Protein AF-A0A8S4A4M2-F1 (afdb_monomer)

Mean predicted aligned error: 7.53 Å

Foldseek 3Di:
DDDDDDDDPVLVVQLVVLLVVLVVCLCVVFLVVLLVVLLVVLVVVCVVVPPDPDDPVVVVVVNVVSSVVSSVVSRVRSCVVCVVVSLVSSCVVVVPDPSVVVSVVVVVVD

Secondary structure (DSSP, 8-state):
-PPPPP---HHHHHHHHHHHHHHHHHIIIIIHHHHHHHHHHHHHHHHHTTT----HHHHHHHHHHHHHHHHHHHHHHHHHHHHHHHHHHHHHHSTTSHHHHHHHHHHHH-

pLDDT: mean 86.01, std 10.33, range [56.69, 96.62]

Radius of gyration: 21.7 Å; Cα contacts (8 Å, |Δi|>4): 72; chains: 1; bounding box: 75×23×52 Å

Sequence (110 aa):
MTPPPPVVNTDSIREAEVLGEIAVEGLYKYGLPSMILCIGATFLMRRRVAGFTATRAERFILSAMHYYAASDIGFNLGMKIYEPTFEQKVVERIPNSDYAKIIRESRRFG

Solvent-accessible surface area (backbone atoms only — not comparable to full-atom values): 6123 Å² total; per-residue (Å²): 135,82,80,79,79,82,82,75,64,62,68,64,52,53,51,51,51,53,50,49,53,53,51,52,48,43,38,67,72,26,19,52,52,31,17,51,51,34,34,52,51,51,54,55,50,52,67,74,61,78,75,77,94,62,55,75,66,55,51,49,53,57,46,52,54,51,45,52,52,21,35,52,53,12,29,54,52,16,44,65,70,35,45,67,58,53,54,51,49,42,38,70,77,42,58,85,40,70,68,25,48,52,56,54,49,51,66,72,78,103

Organism: NCBI:txid100452

Structure (mmCIF, N/CA/C/O backbone):
data_AF-A0A8S4A4M2-F1
#
_entry.id   AF-A0A8S4A4M2-F1
#
loop_
_atom_site.group_PDB
_atom_site.id
_atom_site.type_symbol
_atom_site.label_atom_id
_atom_site.label_alt_id
_atom_site.label_comp_id
_atom_site.label_asym_id
_atom_site.label_entity_id
_atom_site.label_seq_id
_atom_site.pdbx_PDB_ins_code
_atom_site.Cartn_x
_atom_site.Cartn_y
_atom_site.Cartn_z
_atom_site.occupancy
_atom_site.B_iso_or_equiv
_atom_site.auth_seq_id
_atom_site.auth_comp_id
_atom_site.auth_asym_id
_atom_site.auth_atom_id
_atom_site.pdbx_PDB_model_num
ATOM 1 N N . MET A 1 1 ? -50.702 -9.800 -0.164 1.00 64.06 1 MET A N 1
ATOM 2 C CA . MET A 1 1 ? -49.743 -9.405 0.889 1.00 64.06 1 MET A CA 1
ATOM 3 C C . MET A 1 1 ? -48.450 -9.033 0.193 1.00 64.06 1 MET A C 1
ATOM 5 O O . MET A 1 1 ? -47.920 -9.868 -0.527 1.00 64.06 1 MET A O 1
ATOM 9 N N . THR A 1 2 ? -48.003 -7.787 0.301 1.00 61.62 2 THR A N 1
ATOM 10 C CA . THR A 1 2 ? -46.679 -7.382 -0.189 1.00 61.62 2 THR A CA 1
ATOM 11 C C . THR A 1 2 ? -45.618 -7.859 0.802 1.00 61.62 2 THR A C 1
ATOM 13 O O . THR A 1 2 ? -45.845 -7.725 2.008 1.00 61.62 2 THR A O 1
ATOM 16 N N . PRO A 1 3 ? -44.496 -8.438 0.340 1.00 69.75 3 PRO A N 1
ATOM 17 C CA . PRO A 1 3 ? -43.414 -8.824 1.234 1.00 69.75 3 PRO A CA 1
ATOM 18 C C . PRO A 1 3 ? -42.870 -7.586 1.967 1.00 69.75 3 PRO A C 1
ATOM 20 O O . PRO A 1 3 ? -42.884 -6.489 1.396 1.00 69.75 3 PRO A O 1
ATOM 23 N N . PRO A 1 4 ? -42.424 -7.735 3.227 1.00 69.81 4 PRO A N 1
ATOM 24 C CA . PRO A 1 4 ? -41.806 -6.637 3.953 1.00 69.81 4 PRO A CA 1
ATOM 25 C C . PRO A 1 4 ? -40.563 -6.145 3.195 1.00 69.81 4 PRO A C 1
ATOM 27 O O . PRO A 1 4 ? -39.881 -6.950 2.550 1.00 69.81 4 PRO A O 1
ATOM 30 N N . PRO A 1 5 ? -40.267 -4.834 3.243 1.00 72.00 5 PRO A N 1
ATOM 31 C CA . PRO A 1 5 ? -39.071 -4.297 2.616 1.00 72.00 5 PRO A CA 1
ATOM 32 C C . PRO A 1 5 ? -37.821 -4.968 3.208 1.00 72.00 5 PRO A C 1
ATOM 34 O O . PRO A 1 5 ? -37.808 -5.295 4.399 1.00 72.00 5 PRO A O 1
ATOM 37 N N . PRO A 1 6 ? -36.774 -5.191 2.396 1.00 70.12 6 PRO A N 1
ATOM 38 C CA . PRO A 1 6 ? -35.538 -5.782 2.880 1.00 70.12 6 PRO A CA 1
ATOM 39 C C . PRO A 1 6 ? -34.948 -4.905 3.986 1.00 70.12 6 PRO A C 1
ATOM 41 O O . PRO A 1 6 ? -34.776 -3.697 3.818 1.00 70.12 6 PRO A O 1
ATOM 44 N N . VAL A 1 7 ? -34.645 -5.524 5.127 1.00 66.25 7 VAL A N 1
ATOM 45 C CA . VAL A 1 7 ? -33.957 -4.862 6.236 1.00 66.25 7 VAL A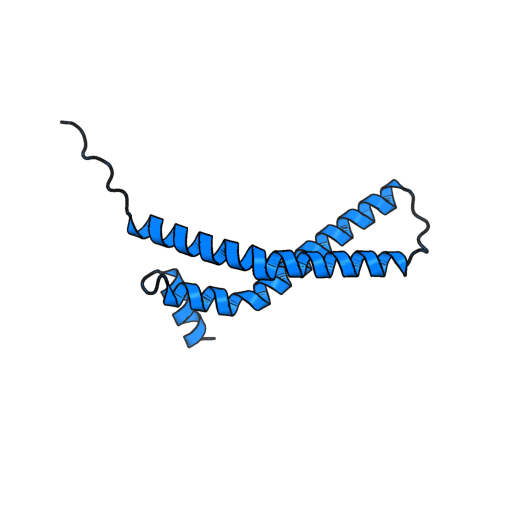 CA 1
ATOM 46 C C . VAL A 1 7 ? -32.514 -4.636 5.799 1.00 66.25 7 VAL A C 1
ATOM 48 O O . VAL A 1 7 ? -31.709 -5.565 5.761 1.00 66.25 7 VAL A O 1
ATOM 51 N N . VAL A 1 8 ? -32.198 -3.405 5.407 1.00 65.94 8 VAL A N 1
ATOM 52 C CA . VAL A 1 8 ? -30.827 -3.000 5.098 1.00 65.94 8 VAL A CA 1
ATOM 53 C C . VAL A 1 8 ? -30.054 -2.946 6.413 1.00 65.94 8 VAL A C 1
ATOM 55 O O . VAL A 1 8 ? -30.394 -2.168 7.301 1.00 65.94 8 VAL A O 1
ATOM 58 N N . ASN A 1 9 ? -29.030 -3.789 6.554 1.00 70.75 9 ASN A N 1
ATOM 59 C CA . ASN A 1 9 ? -28.175 -3.807 7.737 1.00 70.75 9 ASN A CA 1
ATOM 60 C C . ASN A 1 9 ? -27.224 -2.597 7.706 1.00 70.75 9 ASN A C 1
ATOM 62 O O . ASN A 1 9 ? -26.128 -2.655 7.147 1.00 70.75 9 ASN A O 1
ATOM 66 N N . THR A 1 10 ? -27.672 -1.486 8.285 1.00 72.50 10 THR A N 1
ATOM 67 C CA . THR A 1 10 ? -26.965 -0.199 8.306 1.00 72.50 10 THR A CA 1
ATOM 68 C C . THR A 1 10 ? -25.591 -0.260 8.971 1.00 72.50 10 THR A C 1
ATOM 70 O O . THR A 1 10 ? -24.698 0.485 8.575 1.00 72.50 10 THR A O 1
ATOM 73 N N . ASP A 1 11 ? -25.385 -1.175 9.919 1.00 74.88 11 ASP A N 1
ATOM 74 C CA . ASP A 1 11 ? -24.106 -1.317 10.621 1.00 74.88 11 ASP A CA 1
ATOM 75 C C . ASP A 1 11 ? -23.023 -1.881 9.696 1.00 74.88 11 ASP A C 1
ATOM 77 O O . ASP A 1 11 ? -21.906 -1.367 9.665 1.00 74.88 11 ASP A O 1
ATOM 81 N N . SER A 1 12 ? -23.378 -2.859 8.857 1.00 80.19 12 SER A N 1
ATOM 82 C CA . SER A 1 12 ? -22.450 -3.430 7.870 1.00 80.19 12 SER A CA 1
ATOM 83 C C . SER A 1 12 ? -22.015 -2.424 6.796 1.00 80.19 12 SER A C 1
ATOM 85 O O . SER A 1 12 ? -20.869 -2.440 6.348 1.00 80.19 12 SER A O 1
ATOM 87 N N . ILE A 1 13 ? -22.911 -1.506 6.416 1.00 85.19 13 ILE A N 1
ATOM 88 C CA . ILE A 1 13 ? -22.612 -0.433 5.460 1.00 85.19 13 ILE A CA 1
ATOM 89 C C . ILE A 1 13 ? -21.639 0.560 6.093 1.00 85.19 13 ILE A C 1
ATOM 91 O O . ILE A 1 13 ? -20.616 0.886 5.494 1.00 85.19 13 ILE A O 1
ATOM 95 N N . ARG A 1 14 ? -21.906 0.968 7.339 1.00 86.75 14 ARG A N 1
ATOM 96 C CA . ARG A 1 14 ? -21.039 1.884 8.086 1.00 86.75 14 ARG A CA 1
ATOM 97 C C . ARG A 1 14 ? -19.631 1.316 8.278 1.00 86.75 14 ARG A C 1
ATOM 99 O O . ARG A 1 14 ? -18.651 2.050 8.184 1.00 86.75 14 ARG A O 1
ATOM 106 N N . GLU A 1 15 ? -19.509 0.018 8.556 1.00 89.62 15 GLU A N 1
ATOM 107 C CA . GLU A 1 15 ? -18.206 -0.645 8.672 1.00 89.62 15 GLU A CA 1
ATOM 108 C C . GLU A 1 15 ? -17.429 -0.625 7.352 1.00 89.62 15 GLU A C 1
ATOM 110 O O . GLU A 1 15 ? -16.244 -0.285 7.346 1.00 89.62 15 GLU A O 1
ATOM 115 N N . ALA A 1 16 ? -18.093 -0.928 6.233 1.00 90.00 16 ALA A N 1
ATOM 116 C CA . ALA A 1 16 ? -17.478 -0.890 4.910 1.00 90.00 16 ALA A CA 1
ATOM 117 C C . ALA A 1 16 ? -17.017 0.525 4.521 1.00 90.00 16 ALA A C 1
ATOM 119 O O . ALA A 1 16 ? -15.921 0.682 3.983 1.00 90.00 16 ALA A O 1
ATOM 120 N N . GLU A 1 17 ? -17.809 1.553 4.833 1.00 93.81 17 GLU A N 1
ATOM 121 C CA . GLU A 1 17 ? -17.440 2.956 4.612 1.00 93.81 17 GLU A CA 1
ATOM 122 C C . GLU A 1 17 ? -16.187 3.337 5.404 1.00 93.81 17 GLU A C 1
ATOM 124 O O . GLU A 1 17 ? -15.226 3.856 4.836 1.00 93.81 17 GLU A O 1
ATOM 129 N N . VAL A 1 18 ? -16.147 3.007 6.699 1.00 93.69 18 VAL A N 1
ATOM 130 C CA . VAL A 1 18 ? -14.983 3.286 7.550 1.00 93.69 18 VAL A CA 1
ATOM 131 C C . VAL A 1 18 ? -13.736 2.562 7.040 1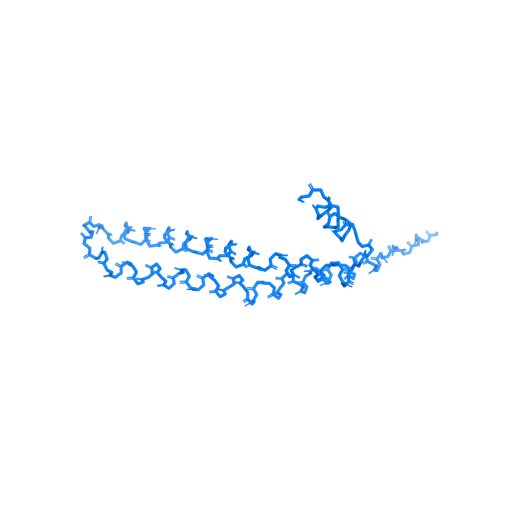.00 93.69 18 VAL A C 1
ATOM 133 O O . VAL A 1 18 ? -12.667 3.169 6.971 1.00 93.69 18 VAL A O 1
ATOM 136 N N . LEU A 1 19 ? -13.849 1.287 6.659 1.00 93.31 19 LEU A N 1
ATOM 137 C CA . LEU A 1 19 ? -12.734 0.537 6.075 1.00 93.31 19 LEU A CA 1
ATOM 138 C C . LEU A 1 19 ? -12.268 1.153 4.754 1.00 93.31 19 LEU A C 1
ATOM 140 O O . LEU A 1 19 ? -11.063 1.279 4.537 1.00 93.31 19 LEU A O 1
ATOM 144 N N . GLY A 1 20 ? -13.205 1.577 3.906 1.00 94.81 20 GLY A N 1
ATOM 145 C CA . GLY A 1 20 ? -12.918 2.272 2.656 1.00 94.81 20 GLY A CA 1
ATOM 146 C C . GLY A 1 20 ? -12.138 3.563 2.886 1.00 94.81 20 GLY A C 1
ATOM 147 O O . GLY A 1 20 ? -11.104 3.773 2.259 1.00 94.81 20 GLY A O 1
ATOM 148 N N . GLU A 1 21 ? -12.565 4.396 3.833 1.00 96.62 21 GLU A N 1
ATOM 149 C CA . GLU A 1 21 ? -11.858 5.631 4.182 1.00 96.62 21 GLU A CA 1
ATOM 150 C C . GLU A 1 21 ? -10.436 5.374 4.693 1.00 96.62 21 GLU A C 1
ATOM 152 O O . GLU A 1 21 ? -9.492 6.036 4.256 1.00 96.62 21 GLU A O 1
ATOM 157 N N . ILE A 1 22 ? -10.269 4.404 5.601 1.00 95.06 22 ILE A N 1
ATOM 158 C CA . ILE A 1 22 ? -8.956 4.031 6.143 1.00 95.06 22 ILE A CA 1
ATOM 159 C C . ILE A 1 22 ? -8.058 3.522 5.000 1.00 95.06 22 ILE A C 1
ATOM 161 O O . ILE A 1 22 ? -6.922 3.973 4.856 1.00 95.06 22 ILE A O 1
ATOM 165 N N . ALA A 1 23 ? -8.567 2.638 4.139 1.00 93.50 23 ALA A N 1
ATOM 166 C CA . ALA A 1 23 ? -7.815 2.098 3.008 1.00 93.50 23 ALA A CA 1
ATOM 167 C C . ALA A 1 23 ? -7.396 3.189 2.007 1.00 93.50 23 ALA A C 1
ATOM 169 O O . ALA A 1 23 ? -6.238 3.230 1.584 1.00 93.50 23 ALA A O 1
ATOM 170 N N . VAL A 1 24 ? -8.308 4.104 1.666 1.00 95.62 24 VAL A N 1
ATOM 171 C CA . VAL A 1 24 ? -8.033 5.244 0.780 1.00 95.62 24 VAL A CA 1
ATOM 172 C C . VAL A 1 24 ? -6.962 6.153 1.381 1.00 95.62 24 VAL A C 1
ATOM 174 O O . VAL A 1 24 ? -6.036 6.570 0.683 1.00 95.62 24 VAL A O 1
ATOM 177 N N . GLU A 1 25 ? -7.027 6.423 2.683 1.00 94.62 25 GLU A N 1
ATOM 178 C CA . GLU A 1 25 ? -5.989 7.184 3.371 1.00 94.62 25 GLU A CA 1
ATOM 179 C C . GLU A 1 25 ? -4.619 6.487 3.297 1.00 94.62 25 GLU A C 1
ATOM 181 O O . GLU A 1 25 ? -3.619 7.138 2.983 1.00 94.62 25 GLU A O 1
ATOM 186 N N . GLY A 1 26 ? -4.571 5.175 3.545 1.00 93.38 26 GLY A N 1
ATOM 187 C CA . GLY A 1 26 ? -3.358 4.362 3.425 1.00 93.38 26 GLY A CA 1
ATOM 188 C C . GLY A 1 26 ? -2.740 4.419 2.031 1.00 93.38 26 GLY A C 1
ATOM 189 O O . GLY A 1 26 ? -1.537 4.657 1.880 1.00 93.38 26 GLY A O 1
ATOM 190 N N . LEU A 1 27 ? -3.581 4.288 1.004 1.00 94.19 27 LEU A N 1
ATOM 191 C CA . LEU A 1 27 ? -3.175 4.395 -0.392 1.00 94.19 27 LEU A CA 1
ATOM 192 C C . LEU A 1 27 ? -2.539 5.760 -0.687 1.00 94.19 27 LEU A C 1
ATOM 194 O O . LEU A 1 27 ? -1.434 5.810 -1.226 1.00 94.19 27 LEU A O 1
ATOM 198 N N . TYR A 1 28 ? -3.199 6.861 -0.320 1.00 94.69 28 TYR A N 1
ATOM 199 C CA . TYR A 1 28 ? -2.715 8.205 -0.649 1.00 94.69 28 TYR A CA 1
ATOM 200 C C . TYR A 1 28 ? -1.494 8.637 0.162 1.00 94.69 28 TYR A C 1
ATOM 202 O O . TYR A 1 28 ? -0.619 9.314 -0.378 1.00 94.69 28 TYR A O 1
ATOM 210 N N . LYS A 1 29 ? -1.421 8.276 1.446 1.00 94.19 29 LYS A N 1
ATOM 211 C CA . LYS A 1 29 ? -0.347 8.743 2.336 1.00 94.19 29 LYS A CA 1
ATOM 212 C C . LYS A 1 29 ? 0.893 7.855 2.324 1.00 94.19 29 LYS A C 1
ATOM 214 O O . LYS A 1 29 ? 1.976 8.361 2.601 1.00 94.19 29 LYS A O 1
ATOM 219 N N . TYR A 1 30 ? 0.753 6.568 2.006 1.00 94.38 30 TYR A N 1
ATOM 220 C CA . TYR A 1 30 ? 1.851 5.604 2.122 1.00 94.38 30 TYR A CA 1
ATOM 221 C C . TYR A 1 30 ? 2.073 4.807 0.838 1.00 94.38 30 TYR A C 1
ATOM 223 O O . TYR A 1 30 ? 3.194 4.777 0.335 1.00 94.38 30 TYR A O 1
ATOM 231 N N . GLY A 1 31 ? 1.020 4.204 0.277 1.00 92.56 31 GLY A N 1
ATOM 232 C CA . GLY A 1 31 ? 1.127 3.356 -0.914 1.00 92.56 31 GLY A CA 1
ATOM 233 C C . GLY A 1 31 ? 1.677 4.104 -2.132 1.00 92.56 31 GLY A C 1
ATOM 234 O O . GLY A 1 31 ? 2.764 3.793 -2.619 1.00 92.56 31 GLY A O 1
ATOM 235 N N . LEU A 1 32 ? 0.958 5.130 -2.601 1.00 93.50 32 LEU A N 1
ATOM 236 C CA . LEU A 1 32 ? 1.340 5.909 -3.784 1.00 93.50 32 LEU A CA 1
ATOM 237 C C . LEU A 1 32 ? 2.690 6.631 -3.619 1.00 93.50 32 LEU A C 1
ATOM 239 O O . LEU A 1 32 ? 3.507 6.543 -4.539 1.00 93.50 32 LEU A O 1
ATOM 243 N N . PRO A 1 33 ? 2.997 7.298 -2.486 1.00 94.69 33 PRO A N 1
ATOM 244 C CA . PRO A 1 33 ? 4.308 7.918 -2.298 1.00 94.69 33 PRO A CA 1
ATOM 245 C C . PRO A 1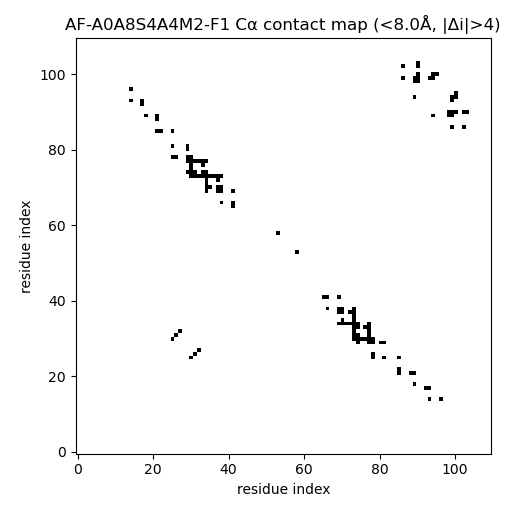 33 ? 5.466 6.917 -2.367 1.00 94.69 33 PRO A C 1
ATOM 247 O O . PRO A 1 33 ? 6.446 7.172 -3.069 1.00 94.69 33 PRO A O 1
ATOM 250 N N . SER A 1 34 ? 5.349 5.758 -1.714 1.00 93.44 34 SER A N 1
ATOM 251 C CA . SER A 1 34 ? 6.392 4.727 -1.765 1.00 93.44 34 SER A CA 1
ATOM 252 C C . SER A 1 34 ? 6.548 4.128 -3.165 1.00 93.44 34 SER A C 1
ATOM 254 O O . SER A 1 34 ? 7.676 3.911 -3.611 1.00 93.44 34 SER A O 1
ATOM 256 N N . MET A 1 35 ? 5.450 3.942 -3.909 1.00 94.00 35 MET A N 1
ATOM 257 C CA . MET A 1 35 ? 5.507 3.560 -5.328 1.00 94.00 35 MET A CA 1
ATOM 258 C C . MET A 1 35 ? 6.294 4.580 -6.158 1.00 94.00 35 MET A C 1
ATOM 260 O O . MET A 1 35 ? 7.193 4.199 -6.907 1.00 94.00 35 MET A O 1
ATOM 264 N N . ILE A 1 36 ? 5.986 5.874 -6.014 1.00 93.75 36 ILE A N 1
ATOM 265 C CA . ILE A 1 36 ? 6.661 6.958 -6.743 1.00 93.75 36 ILE A CA 1
ATOM 266 C C . ILE A 1 36 ? 8.159 6.976 -6.419 1.00 93.75 36 ILE A C 1
ATOM 268 O O . ILE A 1 36 ? 8.980 7.102 -7.330 1.00 93.75 36 ILE A O 1
ATOM 272 N N . LEU A 1 37 ? 8.526 6.801 -5.146 1.00 93.00 37 LEU A N 1
ATOM 273 C CA . LEU A 1 37 ? 9.922 6.738 -4.710 1.00 93.00 37 LEU A CA 1
ATOM 274 C C . LEU A 1 37 ? 10.674 5.570 -5.360 1.00 93.00 37 LEU A C 1
ATOM 276 O O . LEU A 1 37 ? 11.739 5.780 -5.948 1.00 93.00 37 LEU A O 1
ATOM 280 N N . CYS A 1 38 ? 10.120 4.356 -5.308 1.00 91.81 38 CYS A N 1
ATOM 281 C CA . CYS A 1 38 ? 10.743 3.177 -5.911 1.00 91.81 38 CYS A CA 1
ATOM 282 C C . CYS A 1 38 ? 10.861 3.311 -7.434 1.00 91.81 38 CYS A C 1
ATOM 284 O O . CYS A 1 38 ? 11.926 3.055 -7.995 1.00 91.81 38 CYS A O 1
ATOM 286 N N . ILE A 1 39 ? 9.810 3.791 -8.103 1.00 90.94 39 ILE A N 1
ATOM 287 C CA . ILE A 1 39 ? 9.823 4.063 -9.544 1.00 90.94 39 ILE A CA 1
ATOM 288 C C . ILE A 1 39 ? 10.911 5.091 -9.908 1.00 90.94 39 ILE A C 1
ATOM 290 O O . ILE A 1 39 ? 11.665 4.893 -10.868 1.00 90.94 39 ILE A O 1
ATOM 294 N N . GLY A 1 40 ? 11.025 6.178 -9.140 1.00 87.31 40 GLY A N 1
ATOM 295 C CA . GLY A 1 40 ? 12.052 7.201 -9.332 1.00 87.31 40 GLY A CA 1
ATOM 296 C C . GLY A 1 40 ? 13.469 6.646 -9.162 1.00 87.31 40 GLY A C 1
ATOM 297 O O . GLY A 1 40 ? 14.342 6.910 -9.993 1.00 87.31 40 GLY A O 1
ATOM 298 N N . ALA A 1 41 ? 13.688 5.812 -8.141 1.00 86.56 41 ALA A N 1
ATOM 299 C CA . ALA A 1 41 ? 14.963 5.133 -7.917 1.00 86.56 41 ALA A CA 1
ATOM 300 C C . ALA A 1 41 ? 15.334 4.227 -9.102 1.00 86.56 41 ALA A C 1
ATOM 302 O O . ALA A 1 41 ? 16.450 4.310 -9.623 1.00 86.56 41 ALA A O 1
ATOM 303 N N . THR A 1 42 ? 14.383 3.436 -9.601 1.00 85.56 42 THR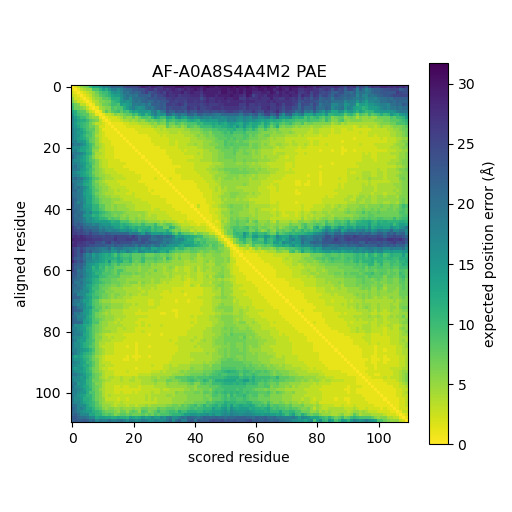 A N 1
ATOM 304 C CA . THR A 1 42 ? 14.564 2.600 -10.792 1.00 85.56 42 THR A CA 1
ATO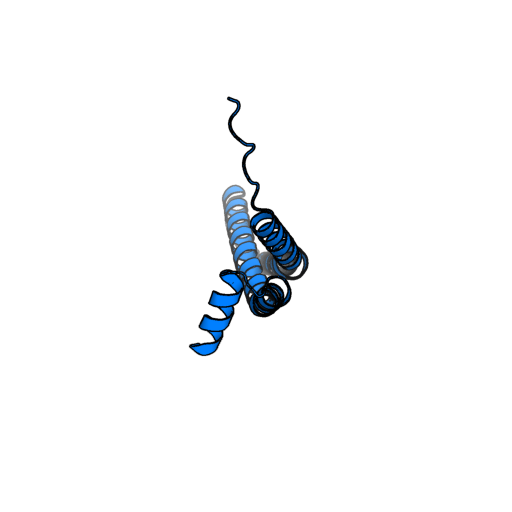M 305 C C . THR A 1 42 ? 14.935 3.428 -12.019 1.00 85.56 42 THR A C 1
ATOM 307 O O . THR A 1 42 ? 15.870 3.072 -12.737 1.00 85.56 42 THR A O 1
ATOM 310 N N . PHE A 1 43 ? 14.267 4.559 -12.259 1.00 83.94 43 PHE A N 1
ATOM 311 C CA . PHE A 1 43 ? 14.615 5.451 -13.367 1.00 83.94 43 PHE A CA 1
ATOM 312 C C . PHE A 1 43 ? 16.064 5.961 -13.270 1.00 83.94 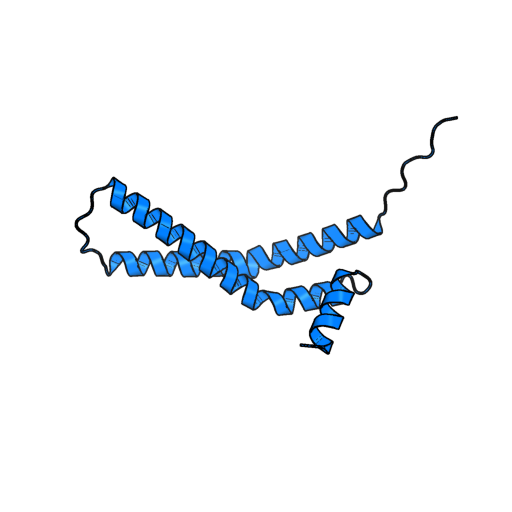43 PHE A C 1
ATOM 314 O O . PHE A 1 43 ? 16.808 5.910 -14.254 1.00 83.94 43 PHE A O 1
ATOM 321 N N . LEU A 1 44 ? 16.497 6.397 -12.082 1.00 82.00 44 LEU A N 1
ATOM 322 C CA . LEU A 1 44 ? 17.864 6.875 -11.852 1.00 82.00 44 LEU A CA 1
ATOM 323 C C . LEU A 1 44 ? 18.908 5.766 -12.028 1.00 82.00 44 LEU A C 1
ATOM 325 O O . LEU A 1 44 ? 19.941 5.997 -12.660 1.00 82.00 44 LEU A O 1
ATOM 329 N N . MET A 1 45 ? 18.637 4.556 -11.530 1.00 77.94 45 MET A N 1
ATOM 330 C CA . MET A 1 45 ? 19.532 3.411 -11.713 1.00 77.94 45 MET A CA 1
ATOM 331 C C . MET A 1 45 ? 19.668 3.046 -13.192 1.00 77.94 45 MET A C 1
ATOM 333 O O . MET A 1 45 ? 20.781 2.847 -13.667 1.00 77.94 45 MET A O 1
ATOM 337 N N . ARG A 1 46 ? 18.580 3.066 -13.969 1.00 75.50 46 ARG A N 1
ATOM 338 C CA . ARG A 1 46 ? 18.639 2.770 -15.411 1.00 75.50 46 ARG A CA 1
ATOM 339 C C . ARG A 1 46 ? 19.504 3.757 -16.193 1.00 75.50 46 ARG A C 1
ATOM 341 O O . ARG A 1 46 ? 20.193 3.336 -17.116 1.00 75.50 46 ARG A O 1
ATOM 348 N N . ARG A 1 47 ? 19.542 5.037 -15.800 1.00 71.50 47 ARG A N 1
ATOM 349 C CA . ARG A 1 47 ? 20.467 6.022 -16.400 1.00 71.50 47 ARG A CA 1
ATOM 350 C C . ARG A 1 47 ? 21.937 5.720 -16.096 1.00 71.50 47 ARG A C 1
ATOM 352 O O . ARG A 1 47 ? 22.787 6.060 -16.910 1.00 71.50 47 ARG A O 1
ATOM 359 N N . ARG A 1 48 ? 22.238 5.082 -14.959 1.00 65.56 48 ARG A N 1
ATOM 360 C CA . ARG A 1 48 ? 23.606 4.678 -14.585 1.00 65.56 48 ARG A CA 1
ATOM 361 C C . ARG A 1 48 ? 24.072 3.403 -15.293 1.00 65.56 48 ARG A C 1
ATOM 363 O O . ARG A 1 48 ? 25.268 3.234 -15.476 1.00 65.56 48 ARG A O 1
ATOM 370 N N . VAL A 1 49 ? 23.150 2.537 -15.716 1.00 62.53 49 VAL A N 1
ATOM 371 C CA . VAL A 1 49 ? 23.453 1.235 -16.350 1.00 62.53 49 VAL A CA 1
ATOM 372 C C . VAL A 1 49 ? 23.228 1.276 -17.874 1.00 62.53 49 VAL A C 1
ATOM 374 O O . VAL A 1 49 ? 22.862 0.284 -18.503 1.00 62.53 49 VAL A O 1
ATOM 377 N N . ALA A 1 50 ? 23.425 2.435 -18.509 1.00 58.88 50 ALA A N 1
ATOM 378 C CA . ALA A 1 50 ? 23.249 2.623 -19.950 1.00 58.88 50 ALA A CA 1
ATOM 379 C C . ALA A 1 50 ? 24.398 1.977 -20.759 1.00 58.88 50 ALA A C 1
ATOM 381 O O . ALA A 1 50 ? 25.206 2.666 -21.369 1.00 58.88 50 ALA A O 1
ATOM 382 N N . GLY A 1 51 ? 24.478 0.645 -20.740 1.00 62.62 51 GLY A N 1
ATOM 383 C CA . GLY A 1 51 ? 25.465 -0.151 -21.480 1.00 62.62 51 GLY A CA 1
ATOM 384 C C . GLY A 1 51 ? 24.878 -1.367 -22.201 1.00 62.62 51 GLY A C 1
ATOM 385 O O . GLY A 1 51 ? 25.624 -2.166 -22.754 1.00 62.62 51 GLY A O 1
ATOM 386 N N . PHE A 1 52 ? 23.552 -1.540 -22.206 1.00 64.12 52 PHE A N 1
ATOM 387 C CA . PHE A 1 52 ? 22.934 -2.729 -22.795 1.00 64.12 52 PHE A CA 1
ATOM 388 C C . PHE A 1 52 ? 22.766 -2.622 -24.317 1.00 64.12 52 PHE A C 1
ATOM 390 O O . PHE A 1 52 ? 22.012 -1.786 -24.830 1.00 64.12 52 PHE A O 1
ATOM 397 N N . THR A 1 53 ? 23.405 -3.547 -25.033 1.00 67.69 53 THR A N 1
ATOM 398 C CA . THR A 1 53 ? 23.110 -3.894 -26.427 1.00 67.69 53 THR A CA 1
ATOM 399 C C . THR A 1 53 ? 21.770 -4.628 -26.493 1.00 67.69 53 THR A C 1
ATOM 401 O O . THR A 1 53 ? 21.711 -5.849 -26.408 1.00 67.69 53 THR A O 1
ATOM 404 N N . ALA A 1 54 ? 20.680 -3.872 -26.594 1.00 74.62 54 ALA A N 1
ATOM 405 C CA . ALA A 1 54 ? 19.326 -4.395 -26.766 1.00 74.62 54 ALA A CA 1
ATOM 406 C C . ALA A 1 54 ? 18.621 -3.660 -27.913 1.00 74.62 54 ALA A C 1
ATOM 408 O O . ALA A 1 54 ? 18.933 -2.504 -28.221 1.00 74.62 54 ALA A O 1
ATOM 409 N N . THR A 1 55 ? 17.649 -4.299 -28.548 1.00 85.00 55 THR A N 1
ATOM 410 C CA . THR A 1 55 ? 16.749 -3.647 -29.502 1.00 85.00 55 THR A CA 1
ATOM 411 C C . THR A 1 55 ? 15.831 -2.650 -28.783 1.00 85.00 55 THR A C 1
ATOM 413 O O . THR A 1 55 ? 15.713 -2.616 -27.554 1.00 85.00 55 THR A O 1
ATOM 416 N N . ARG A 1 56 ? 15.149 -1.785 -29.544 1.00 80.06 56 ARG A N 1
ATOM 417 C CA . ARG A 1 56 ? 14.203 -0.812 -28.970 1.00 80.06 56 ARG A CA 1
ATOM 418 C C . ARG A 1 56 ? 13.042 -1.495 -28.231 1.00 80.06 56 ARG A C 1
ATOM 420 O O . ARG A 1 56 ? 12.641 -0.996 -27.182 1.00 80.06 56 ARG A O 1
ATOM 427 N N . ALA A 1 57 ? 12.542 -2.615 -28.755 1.00 81.50 57 ALA A N 1
ATOM 428 C CA . ALA A 1 57 ? 11.452 -3.376 -28.148 1.00 81.50 57 ALA A CA 1
ATOM 429 C C . ALA A 1 57 ? 11.886 -4.028 -26.825 1.00 81.50 57 ALA A C 1
ATOM 431 O O . ALA A 1 57 ? 11.219 -3.851 -25.809 1.00 81.50 57 ALA A O 1
ATOM 432 N N . GLU A 1 58 ? 13.051 -4.679 -26.799 1.00 81.06 58 GLU A N 1
ATOM 433 C CA . GLU A 1 58 ? 13.606 -5.286 -25.580 1.00 81.06 58 GLU A CA 1
ATOM 434 C C . GLU A 1 58 ? 13.862 -4.241 -24.492 1.00 81.06 58 GLU A C 1
ATOM 436 O O . GLU A 1 58 ? 13.518 -4.454 -23.330 1.00 81.06 58 GLU A O 1
ATOM 441 N N . ARG A 1 59 ? 14.382 -3.059 -24.859 1.00 79.19 59 ARG A N 1
ATOM 442 C CA . ARG A 1 59 ? 14.532 -1.947 -23.908 1.00 79.19 59 ARG A CA 1
ATOM 443 C C . ARG A 1 59 ? 13.199 -1.513 -23.313 1.00 79.19 59 ARG A C 1
ATOM 445 O O . ARG A 1 59 ? 13.152 -1.201 -22.122 1.00 79.19 59 ARG A O 1
ATOM 452 N N . PHE A 1 60 ? 12.130 -1.463 -24.105 1.00 80.69 60 PHE A N 1
ATOM 453 C CA . PHE A 1 60 ? 10.800 -1.110 -23.611 1.00 80.69 60 PHE A CA 1
ATOM 454 C C . PHE A 1 60 ? 10.253 -2.177 -22.656 1.00 80.69 60 PHE A C 1
ATOM 456 O O . PHE A 1 60 ? 9.871 -1.832 -21.542 1.00 80.69 60 PHE A O 1
ATOM 463 N N . ILE A 1 61 ? 10.304 -3.456 -23.036 1.00 83.75 61 ILE A N 1
ATOM 464 C CA . ILE A 1 61 ? 9.843 -4.572 -22.193 1.00 83.75 61 ILE A CA 1
ATOM 465 C C . ILE A 1 61 ? 10.604 -4.587 -20.866 1.00 83.75 61 ILE A C 1
ATOM 467 O O . ILE A 1 61 ? 9.995 -4.575 -19.798 1.00 83.75 61 ILE A O 1
ATOM 471 N N . LEU A 1 62 ? 11.936 -4.491 -20.923 1.00 82.06 62 LEU A N 1
ATOM 472 C CA . LEU A 1 62 ? 12.771 -4.423 -19.728 1.00 82.06 62 LEU A CA 1
ATOM 473 C C . LEU A 1 62 ? 12.416 -3.203 -18.869 1.00 82.06 62 LEU A C 1
ATOM 475 O O . LEU A 1 62 ? 12.434 -3.292 -17.646 1.00 82.06 62 LEU A O 1
ATOM 479 N N . SER A 1 63 ? 12.060 -2.069 -19.487 1.00 81.88 63 SER A N 1
ATOM 480 C CA . SER A 1 63 ? 11.554 -0.898 -18.759 1.00 81.88 63 SER A CA 1
ATOM 481 C C . SER A 1 63 ? 10.294 -1.236 -17.991 1.00 81.88 63 SER A C 1
ATOM 483 O O . SER A 1 63 ? 10.261 -1.044 -16.781 1.00 81.88 63 SER A O 1
ATOM 485 N N . ALA A 1 64 ? 9.282 -1.738 -18.692 1.00 83.38 64 ALA A N 1
ATOM 486 C CA . ALA A 1 64 ? 7.973 -2.020 -18.130 1.00 83.38 64 ALA A CA 1
ATOM 487 C C . ALA A 1 64 ? 8.065 -3.008 -16.961 1.00 83.38 64 ALA A C 1
ATOM 489 O O . ALA A 1 64 ? 7.487 -2.749 -15.911 1.00 83.38 64 ALA A O 1
ATOM 490 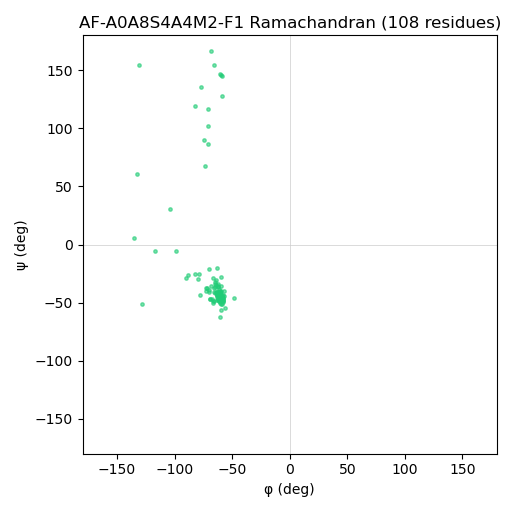N N . MET A 1 65 ? 8.870 -4.068 -17.095 1.00 84.81 65 MET A N 1
ATOM 491 C CA . MET A 1 65 ? 9.105 -5.034 -16.014 1.00 84.81 65 MET A CA 1
ATOM 492 C C . MET A 1 65 ? 9.713 -4.379 -14.768 1.00 84.81 65 MET A C 1
ATOM 494 O O . MET A 1 65 ? 9.276 -4.654 -13.654 1.00 84.81 65 MET A O 1
ATOM 498 N N . HIS A 1 66 ? 10.688 -3.482 -14.941 1.00 87.12 66 HIS A N 1
ATOM 499 C CA . HIS A 1 66 ? 11.300 -2.777 -13.814 1.00 87.12 66 HIS A CA 1
ATOM 500 C C . HIS A 1 66 ? 10.344 -1.770 -13.170 1.00 87.12 66 HIS A C 1
ATOM 502 O O . HIS A 1 66 ? 10.332 -1.658 -11.950 1.00 87.12 66 HIS A O 1
ATOM 508 N N . TYR A 1 67 ? 9.539 -1.055 -13.962 1.00 87.25 67 TYR A N 1
ATOM 509 C CA . TYR A 1 67 ? 8.509 -0.167 -13.421 1.00 87.25 67 TYR A CA 1
ATOM 510 C C . TYR A 1 67 ? 7.463 -0.954 -12.630 1.00 87.25 67 TYR A C 1
ATOM 512 O O . TYR A 1 67 ? 7.137 -0.542 -11.523 1.00 87.25 67 TYR A O 1
ATOM 520 N N . TYR A 1 68 ? 7.013 -2.101 -13.150 1.00 89.38 68 TYR A N 1
ATOM 521 C CA . TYR A 1 68 ? 6.083 -2.995 -12.461 1.00 89.38 68 TYR A CA 1
ATOM 522 C C . TYR A 1 68 ? 6.656 -3.499 -11.128 1.00 89.38 68 TYR A C 1
ATOM 524 O O . TYR A 1 68 ? 6.027 -3.340 -10.082 1.00 89.38 68 TYR A O 1
ATOM 532 N N . ALA A 1 69 ? 7.880 -4.035 -11.144 1.00 89.94 69 ALA A N 1
ATOM 533 C CA . ALA A 1 69 ? 8.544 -4.504 -9.930 1.00 89.94 69 ALA A CA 1
ATOM 534 C C . ALA A 1 69 ? 8.736 -3.368 -8.912 1.00 89.94 69 ALA A C 1
ATOM 536 O O . ALA A 1 69 ? 8.500 -3.550 -7.723 1.00 89.94 69 ALA A O 1
ATOM 537 N N . ALA A 1 70 ? 9.113 -2.173 -9.372 1.00 91.06 70 ALA A N 1
ATOM 538 C CA . ALA A 1 70 ? 9.284 -1.012 -8.507 1.00 91.06 70 ALA A CA 1
ATOM 539 C C . ALA A 1 70 ? 7.963 -0.540 -7.887 1.00 91.06 70 ALA A C 1
ATOM 541 O O . ALA A 1 70 ? 7.942 -0.198 -6.706 1.00 91.06 70 ALA A O 1
ATOM 542 N N . SER A 1 71 ? 6.865 -0.534 -8.652 1.00 92.56 71 SER A N 1
ATOM 543 C CA . SER A 1 71 ? 5.540 -0.230 -8.108 1.00 92.56 71 SER A CA 1
ATOM 544 C C . SER A 1 71 ? 5.107 -1.249 -7.063 1.00 92.56 71 SER A C 1
ATOM 546 O O . SER A 1 71 ? 4.629 -0.847 -6.010 1.00 92.56 71 SER A O 1
ATOM 548 N N . ASP A 1 72 ? 5.313 -2.541 -7.309 1.00 93.62 72 ASP A N 1
ATOM 549 C CA . ASP A 1 72 ? 4.926 -3.585 -6.362 1.00 93.62 72 ASP A CA 1
ATOM 550 C C . ASP A 1 72 ? 5.742 -3.494 -5.063 1.00 93.62 72 ASP A C 1
ATOM 552 O O . ASP A 1 72 ? 5.179 -3.414 -3.971 1.00 93.62 72 ASP A O 1
ATOM 556 N N . ILE A 1 73 ? 7.071 -3.376 -5.170 1.00 93.19 73 ILE A N 1
ATOM 557 C CA . ILE A 1 73 ? 7.959 -3.185 -4.012 1.00 93.19 73 ILE A CA 1
ATOM 558 C C . ILE A 1 73 ? 7.571 -1.924 -3.234 1.00 93.19 73 ILE A C 1
ATOM 560 O O . ILE A 1 73 ? 7.451 -1.963 -2.009 1.00 93.19 73 ILE A O 1
ATOM 564 N N . GLY A 1 74 ? 7.367 -0.807 -3.935 1.00 93.00 74 GLY A N 1
ATOM 565 C CA . GLY A 1 74 ? 7.006 0.460 -3.310 1.00 93.00 74 GLY A CA 1
ATOM 566 C C . GLY A 1 74 ? 5.659 0.389 -2.600 1.00 93.00 74 GLY A C 1
ATOM 567 O O . GLY A 1 74 ? 5.549 0.834 -1.460 1.00 93.00 74 GLY A O 1
ATOM 568 N N . PHE A 1 75 ? 4.649 -0.223 -3.220 1.00 93.19 75 PHE A N 1
ATOM 569 C CA . PHE A 1 75 ? 3.337 -0.385 -2.601 1.00 93.19 75 PHE A CA 1
ATOM 570 C C . PHE A 1 75 ? 3.414 -1.253 -1.341 1.00 93.19 75 PHE A C 1
ATOM 572 O O . PHE A 1 75 ? 2.941 -0.835 -0.286 1.00 93.19 75 PHE A O 1
ATOM 579 N N . ASN A 1 76 ? 4.084 -2.407 -1.414 1.00 93.50 76 ASN A N 1
ATOM 580 C CA . ASN A 1 76 ? 4.273 -3.293 -0.263 1.00 93.50 76 ASN A CA 1
ATOM 581 C C . ASN A 1 76 ? 5.034 -2.603 0.877 1.00 93.50 76 ASN A C 1
ATOM 583 O O . ASN A 1 76 ? 4.657 -2.734 2.040 1.00 93.50 76 ASN A O 1
ATOM 587 N N . LEU A 1 77 ? 6.073 -1.824 0.562 1.00 94.38 77 LEU A N 1
ATOM 588 C CA . LEU A 1 77 ? 6.801 -1.039 1.559 1.00 94.38 77 LEU A CA 1
ATOM 589 C C . LEU A 1 77 ? 5.893 0.001 2.231 1.00 94.38 77 LEU A C 1
ATOM 591 O O . LEU A 1 77 ? 5.888 0.108 3.456 1.00 94.38 77 LEU A O 1
ATOM 595 N N . GLY A 1 78 ? 5.116 0.747 1.440 1.00 93.94 78 GLY A N 1
ATOM 596 C CA . GLY A 1 78 ? 4.144 1.711 1.956 1.00 93.94 78 GLY A CA 1
ATOM 597 C C . GLY A 1 78 ? 3.113 1.050 2.870 1.00 93.94 78 GLY A C 1
ATOM 598 O O . GLY A 1 78 ? 2.885 1.525 3.981 1.00 93.94 78 GLY A O 1
ATOM 599 N N . MET A 1 79 ? 2.557 -0.086 2.449 1.00 92.81 79 MET A N 1
ATOM 600 C CA . MET A 1 79 ? 1.588 -0.841 3.241 1.00 92.81 79 MET A CA 1
ATOM 601 C C . MET A 1 79 ? 2.190 -1.390 4.530 1.00 92.81 79 MET A C 1
ATOM 603 O O . MET A 1 79 ? 1.562 -1.261 5.571 1.00 92.81 79 MET A O 1
ATOM 607 N N . LYS A 1 80 ? 3.424 -1.898 4.507 1.00 94.75 80 LYS A N 1
ATOM 608 C CA . LYS A 1 80 ? 4.108 -2.385 5.713 1.00 94.75 80 LYS A CA 1
ATOM 609 C C . LYS A 1 80 ? 4.333 -1.285 6.754 1.00 94.75 80 LYS A C 1
ATOM 611 O O . LYS A 1 80 ? 4.261 -1.536 7.951 1.00 94.75 80 LYS A O 1
ATOM 616 N N . ILE A 1 81 ? 4.608 -0.058 6.310 1.00 94.25 81 ILE A N 1
ATOM 617 C CA . ILE A 1 81 ? 4.722 1.104 7.206 1.00 94.25 81 ILE A CA 1
ATOM 618 C C . ILE A 1 81 ? 3.342 1.507 7.743 1.00 94.25 81 ILE A C 1
ATOM 620 O O . ILE A 1 81 ? 3.217 1.923 8.894 1.00 94.25 81 ILE A O 1
ATOM 624 N N . TYR A 1 82 ? 2.309 1.404 6.908 1.00 95.44 82 TYR A N 1
ATOM 625 C CA . TYR A 1 82 ? 0.957 1.827 7.246 1.00 95.44 82 TYR A CA 1
ATOM 626 C C . TYR A 1 82 ? 0.183 0.823 8.110 1.00 95.44 82 TYR A C 1
ATOM 628 O O . TYR A 1 82 ? -0.661 1.235 8.901 1.00 95.44 82 TYR A O 1
ATOM 636 N N . GLU A 1 83 ? 0.472 -0.470 7.991 1.00 93.50 83 GLU A N 1
ATOM 637 C CA . GLU A 1 83 ? -0.253 -1.581 8.617 1.00 93.50 83 GLU A CA 1
ATOM 638 C C . GLU A 1 83 ? -0.528 -1.378 10.122 1.00 93.50 83 GLU A C 1
ATOM 640 O O . GLU A 1 83 ? -1.693 -1.470 10.515 1.00 93.50 83 GLU A O 1
ATOM 645 N N . PRO A 1 84 ? 0.432 -0.943 10.968 1.00 93.81 84 PRO A N 1
ATOM 646 C CA . PRO A 1 84 ? 0.140 -0.670 12.378 1.00 93.81 84 PRO A CA 1
ATOM 647 C C . PRO A 1 84 ? -0.894 0.449 12.582 1.00 93.81 84 PRO A C 1
ATOM 649 O O . PRO A 1 84 ? -1.731 0.381 13.486 1.00 93.81 84 PRO A O 1
ATOM 652 N N . THR A 1 85 ? -0.850 1.478 11.728 1.00 95.31 85 THR A N 1
ATOM 653 C CA . THR A 1 85 ? -1.790 2.611 11.756 1.00 95.31 85 THR A CA 1
ATOM 654 C C . THR A 1 85 ? -3.167 2.192 11.249 1.00 95.31 85 THR A C 1
ATOM 656 O O . THR A 1 85 ? -4.178 2.611 11.812 1.00 95.31 85 THR A O 1
ATOM 659 N N . PHE A 1 86 ? -3.218 1.361 10.203 1.00 94.56 86 PHE A N 1
ATOM 660 C CA . PHE A 1 86 ? -4.453 0.758 9.707 1.00 94.56 86 PHE A CA 1
ATOM 661 C C . PHE A 1 86 ? -5.152 -0.011 10.829 1.00 94.56 86 PHE A C 1
ATOM 663 O O . PHE A 1 86 ? -6.300 0.282 11.163 1.00 94.56 86 PHE A O 1
ATOM 670 N N . GLU A 1 87 ? -4.433 -0.938 11.463 1.00 94.44 87 GLU A N 1
ATOM 671 C CA . GLU A 1 87 ? -4.969 -1.770 12.536 1.00 94.44 87 GLU A CA 1
ATOM 672 C C . GLU A 1 87 ? -5.486 -0.944 13.716 1.00 94.44 87 GLU A C 1
ATOM 674 O O . GLU A 1 87 ? -6.583 -1.188 14.222 1.00 94.44 87 GLU A O 1
ATOM 679 N N . GLN A 1 88 ? -4.711 0.057 14.144 1.00 95.50 88 GLN A N 1
ATOM 680 C CA . GLN A 1 88 ? -5.114 0.960 15.217 1.00 95.50 88 GLN A CA 1
ATOM 681 C C . GLN A 1 88 ? -6.437 1.661 14.878 1.00 95.50 88 GLN A C 1
ATOM 683 O O . GLN A 1 88 ? -7.370 1.643 15.682 1.00 95.50 88 GLN A O 1
ATOM 688 N N . LYS A 1 89 ? -6.555 2.216 13.668 1.00 95.94 89 LYS A N 1
ATOM 689 C CA . LYS A 1 8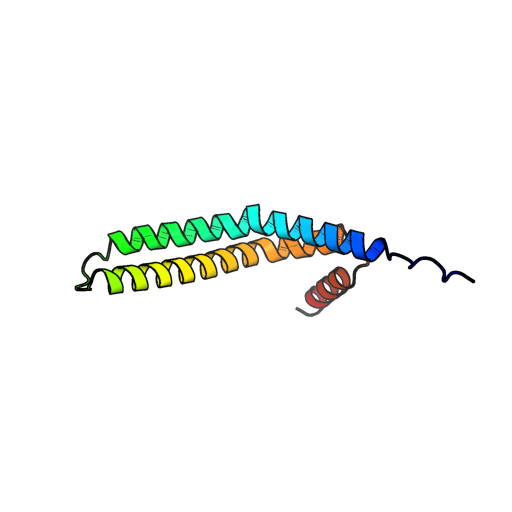9 ? -7.765 2.922 13.228 1.00 95.94 89 LYS A CA 1
ATOM 690 C C . LYS A 1 89 ? -8.980 2.009 13.124 1.00 95.94 89 LYS A C 1
ATOM 692 O O . LYS A 1 89 ? -10.080 2.442 13.462 1.00 95.94 89 LYS A O 1
ATOM 697 N N . VAL A 1 90 ? -8.803 0.762 12.689 1.00 94.69 90 VAL A N 1
ATOM 698 C CA . VAL A 1 90 ? -9.886 -0.233 12.672 1.00 94.69 90 VAL A CA 1
ATOM 699 C C . VAL A 1 90 ? -10.394 -0.481 14.093 1.00 94.69 90 VAL A C 1
ATOM 701 O O . VAL A 1 90 ? -11.595 -0.389 14.349 1.00 94.69 90 VAL A O 1
ATOM 704 N N . VAL A 1 91 ? -9.486 -0.714 15.042 1.00 95.12 91 VAL A N 1
ATOM 705 C CA . VAL A 1 91 ? -9.840 -0.959 16.447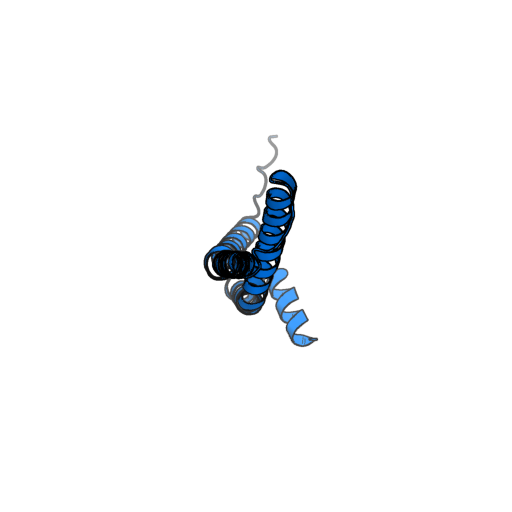 1.00 95.12 91 VAL A CA 1
ATOM 706 C C . VAL A 1 91 ? -10.516 0.253 17.099 1.00 95.12 91 VAL A C 1
ATOM 708 O O . VAL A 1 91 ? -11.411 0.062 17.920 1.00 95.12 91 VAL A O 1
ATOM 711 N N . GLU A 1 92 ? -10.122 1.476 16.744 1.00 95.31 92 GLU A N 1
ATOM 712 C CA . GLU A 1 92 ? -10.688 2.717 17.292 1.00 95.31 92 GLU A CA 1
ATOM 713 C C . GLU A 1 92 ? -12.050 3.080 16.682 1.00 95.31 92 GLU A C 1
ATOM 715 O O . GLU A 1 92 ? -12.968 3.473 17.401 1.00 95.31 92 GLU A O 1
ATOM 720 N N . ARG A 1 93 ? -12.204 2.960 15.357 1.00 94.31 93 ARG A N 1
ATOM 721 C CA . ARG A 1 93 ? -13.386 3.471 14.639 1.00 94.31 93 ARG A CA 1
ATOM 722 C C . ARG A 1 93 ? -14.523 2.453 14.529 1.00 94.31 93 ARG A C 1
ATOM 724 O O . ARG A 1 93 ? -15.693 2.849 14.466 1.00 94.31 93 ARG A O 1
ATOM 731 N N . ILE A 1 94 ? -14.189 1.162 14.515 1.00 93.38 94 ILE A N 1
ATOM 732 C CA . ILE A 1 94 ? -15.143 0.042 14.467 1.00 93.38 94 ILE A CA 1
ATOM 733 C C . ILE A 1 94 ? -14.787 -1.035 15.511 1.00 93.38 94 ILE A C 1
ATOM 735 O O . ILE A 1 94 ? -14.551 -2.196 15.169 1.00 93.38 94 ILE A O 1
ATOM 739 N N . PRO A 1 95 ? -14.783 -0.688 16.815 1.00 91.62 95 PRO A N 1
ATOM 740 C CA . PRO A 1 95 ? -14.259 -1.538 17.890 1.00 91.62 95 PRO A CA 1
ATOM 741 C C . PRO A 1 95 ? -14.994 -2.868 18.087 1.00 91.62 95 PRO A C 1
ATOM 743 O O . PRO A 1 95 ? -14.430 -3.769 18.709 1.00 91.62 95 PRO A O 1
ATOM 746 N N . ASN A 1 96 ? -16.234 -2.983 17.611 1.00 90.50 96 ASN A N 1
ATOM 747 C CA . ASN A 1 96 ? -17.066 -4.178 17.765 1.00 90.50 96 ASN A CA 1
ATOM 748 C C . ASN A 1 96 ? -17.058 -5.081 16.519 1.00 90.50 96 ASN A C 1
ATOM 750 O O . ASN A 1 96 ? -17.606 -6.182 16.583 1.00 90.50 96 ASN A O 1
ATOM 754 N N . SER A 1 97 ? -16.421 -4.636 15.429 1.00 89.56 97 SER A N 1
ATOM 755 C CA . SER A 1 97 ? -16.307 -5.401 14.185 1.00 89.56 97 SER A CA 1
ATOM 756 C C . SER A 1 97 ? -15.466 -6.662 14.378 1.00 89.56 97 SER A C 1
ATOM 758 O O . SER A 1 97 ? -14.572 -6.716 15.233 1.00 89.56 97 SER A O 1
ATOM 760 N N . ASP A 1 98 ? -15.705 -7.672 13.545 1.00 90.25 98 ASP A N 1
ATOM 761 C CA . ASP A 1 98 ? -14.898 -8.894 13.560 1.00 90.25 98 ASP A CA 1
ATOM 762 C C . ASP A 1 98 ? -13.437 -8.615 13.180 1.00 90.25 98 ASP A C 1
ATOM 764 O O . ASP A 1 98 ? -12.531 -9.211 13.757 1.00 90.25 98 ASP A O 1
ATOM 768 N N . TYR A 1 99 ? -13.182 -7.614 12.329 1.00 88.19 99 TYR A N 1
ATOM 769 C CA . TYR A 1 99 ? -11.827 -7.142 12.032 1.00 88.19 99 TYR A CA 1
ATOM 770 C C . TYR A 1 99 ? -11.098 -6.647 13.285 1.00 88.19 99 TYR A C 1
ATOM 772 O O . TYR A 1 99 ? -9.963 -7.046 13.544 1.00 88.19 99 TYR A O 1
ATOM 780 N N . ALA A 1 100 ? -11.753 -5.820 14.106 1.00 91.50 100 ALA A N 1
ATOM 781 C CA . ALA A 1 100 ? -11.166 -5.338 15.353 1.00 91.50 100 ALA A CA 1
ATOM 782 C C . ALA A 1 100 ? -10.919 -6.475 16.359 1.00 91.50 100 ALA A C 1
ATOM 784 O O . ALA A 1 100 ? -9.954 -6.410 17.122 1.00 91.50 100 ALA A O 1
ATOM 785 N N . LYS A 1 101 ? -11.758 -7.521 16.370 1.00 93.06 101 LYS A N 1
ATOM 786 C CA . LYS A 1 101 ? -11.530 -8.718 17.199 1.00 93.06 101 LYS A CA 1
ATOM 787 C C . LYS A 1 101 ? -10.298 -9.489 16.725 1.00 93.06 101 LYS A C 1
ATOM 789 O O . LYS A 1 101 ? -9.407 -9.717 17.537 1.00 93.06 101 LYS A O 1
ATOM 794 N N . ILE A 1 102 ? -10.205 -9.781 15.425 1.00 93.31 102 ILE A N 1
ATOM 795 C CA . ILE A 1 102 ? -9.069 -10.496 14.820 1.00 93.31 102 ILE A CA 1
ATOM 796 C C . ILE A 1 102 ? -7.750 -9.762 15.098 1.00 93.31 102 ILE A C 1
ATOM 798 O O . ILE A 1 102 ? -6.783 -10.385 15.524 1.00 93.31 102 ILE A O 1
ATOM 802 N N . ILE A 1 103 ? -7.716 -8.433 14.943 1.00 93.00 103 ILE A N 1
ATOM 803 C CA . ILE A 1 103 ? -6.523 -7.613 15.227 1.00 93.00 103 ILE A CA 1
ATOM 804 C C . ILE A 1 103 ? -6.129 -7.678 16.711 1.00 93.00 103 ILE A C 1
ATOM 806 O O . ILE A 1 103 ? -4.952 -7.728 17.064 1.00 93.00 103 ILE A O 1
ATOM 810 N N . ARG A 1 104 ? -7.103 -7.652 17.628 1.00 92.44 104 ARG A N 1
ATOM 811 C CA . ARG A 1 104 ? -6.807 -7.769 19.065 1.00 92.44 104 ARG A CA 1
ATOM 812 C C . ARG A 1 104 ? -6.294 -9.160 19.423 1.00 92.44 104 ARG A C 1
ATOM 814 O O . ARG A 1 104 ? -5.453 -9.271 20.310 1.00 92.44 104 ARG A O 1
ATOM 821 N N . GLU A 1 105 ? -6.806 -10.200 18.774 1.00 93.38 105 GLU A N 1
ATOM 822 C CA . GLU A 1 105 ? -6.355 -11.578 18.965 1.00 93.38 105 GLU A CA 1
ATOM 823 C C . GLU A 1 105 ? -4.945 -11.787 18.409 1.00 93.38 105 GLU A C 1
ATOM 825 O O . GLU A 1 105 ? -4.093 -12.294 19.136 1.00 93.38 105 GLU A O 1
ATOM 830 N N . SER A 1 106 ? -4.649 -11.316 17.193 1.00 88.75 106 SER A N 1
ATOM 831 C CA . SER A 1 106 ? -3.305 -11.425 16.606 1.00 88.75 106 SER A CA 1
ATOM 832 C C . SER A 1 106 ? -2.240 -10.769 17.490 1.00 88.75 106 SER A C 1
ATOM 834 O O . SER A 1 106 ? -1.189 -11.356 17.717 1.00 88.75 106 SER A O 1
ATOM 836 N N . ARG A 1 107 ? -2.540 -9.611 18.094 1.00 85.38 107 ARG A N 1
ATOM 837 C CA . ARG A 1 107 ? -1.641 -8.917 19.036 1.00 85.38 107 ARG A CA 1
ATOM 838 C C . ARG A 1 107 ? -1.465 -9.610 20.387 1.00 85.38 107 ARG A C 1
ATOM 840 O O . ARG A 1 107 ? -0.518 -9.300 21.099 1.00 85.38 107 ARG A O 1
ATOM 847 N N . ARG A 1 108 ? -2.393 -10.484 20.791 1.00 84.25 108 ARG A N 1
ATOM 848 C CA . ARG A 1 108 ? -2.290 -11.245 22.052 1.00 84.25 108 ARG A CA 1
ATOM 849 C C . ARG A 1 108 ? -1.414 -12.487 21.920 1.00 84.25 108 ARG A C 1
ATOM 851 O O . ARG A 1 108 ? -0.904 -12.950 22.935 1.00 84.25 108 ARG A O 1
ATOM 858 N N . PHE A 1 109 ? -1.290 -13.032 20.712 1.00 75.81 109 PHE A N 1
ATOM 859 C CA . PHE A 1 109 ? -0.597 -14.298 20.448 1.00 75.81 109 PHE A CA 1
ATOM 860 C C . PHE A 1 109 ? 0.639 -14.163 19.543 1.00 75.81 109 PHE A C 1
ATOM 862 O O . PHE A 1 109 ? 1.321 -15.164 19.326 1.00 75.81 109 PHE A O 1
ATOM 869 N N . GLY A 1 110 ? 0.897 -12.968 19.004 1.00 56.69 110 GLY A N 1
ATOM 870 C CA . GLY A 1 110 ? 2.069 -12.629 18.191 1.00 56.69 110 GLY A CA 1
ATOM 871 C C . GLY A 1 110 ? 3.244 -12.077 18.985 1.00 56.69 110 GLY A C 1
ATOM 872 O O . GLY A 1 110 ? 3.034 -11.610 20.127 1.00 56.69 110 GLY A O 1
#